Protein AF-A0A957H998-F1 (afdb_monomer_lite)

pLDDT: mean 95.95, std 4.15, range [67.75, 98.69]

Sequence (71 aa):
AADIIGFDLNRLAYAGAQHDPRAALLFCAPQQVDFSIINGRVVVEDGELRTMALGPLIEKHNAISRKLING

Radius of gyration: 16.6 Å; chains: 1; bounding box: 31×36×45 Å

Foldseek 3Di:
DDWDWDDDCPDPQNPPVVVDPVVSCVPTDHDQTQWIDDPNDTQHHNSDGPPDDVVVVVVVVVVVVVVVVVD

Structure (mmCIF, N/CA/C/O backbone):
data_AF-A0A957H998-F1
#
_entry.id   AF-A0A957H998-F1
#
loop_
_atom_site.group_PDB
_atom_site.id
_atom_site.type_symbol
_atom_site.label_atom_id
_atom_site.label_alt_id
_atom_site.label_comp_id
_atom_site.label_asym_id
_atom_site.label_entity_id
_atom_site.label_seq_id
_atom_site.pdbx_PDB_ins_code
_atom_site.Cartn_x
_atom_site.Cartn_y
_atom_site.Cartn_z
_atom_site.occupancy
_atom_site.B_iso_or_equiv
_atom_site.auth_seq_id
_atom_site.auth_comp_id
_atom_site.auth_asym_id
_atom_site.auth_atom_id
_atom_site.pdbx_PDB_model_num
ATOM 1 N N . ALA A 1 1 ? 3.851 -20.541 3.088 1.00 82.88 1 ALA A N 1
ATOM 2 C CA . ALA A 1 1 ? 2.957 -19.370 3.008 1.00 82.88 1 ALA A CA 1
ATOM 3 C C . ALA A 1 1 ? 3.254 -18.632 1.708 1.00 82.88 1 ALA A C 1
ATOM 5 O O . ALA A 1 1 ? 4.367 -18.771 1.213 1.00 82.88 1 ALA A O 1
ATOM 6 N N . ALA A 1 2 ? 2.268 -17.945 1.129 1.00 96.25 2 ALA A N 1
ATOM 7 C CA . ALA A 1 2 ? 2.445 -17.128 -0.070 1.00 96.25 2 ALA A CA 1
ATOM 8 C C . ALA A 1 2 ? 2.202 -15.665 0.308 1.00 96.25 2 ALA A C 1
ATOM 10 O O . ALA A 1 2 ? 1.072 -15.319 0.655 1.00 96.25 2 ALA A O 1
ATOM 11 N N . ASP A 1 3 ? 3.258 -14.855 0.260 1.00 98.12 3 ASP A N 1
ATOM 12 C CA . ASP A 1 3 ? 3.241 -13.441 0.630 1.00 98.12 3 ASP A CA 1
ATOM 13 C C . ASP A 1 3 ? 3.813 -12.624 -0.531 1.00 98.12 3 ASP A C 1
ATOM 15 O O . ASP A 1 3 ? 4.925 -12.886 -0.992 1.00 98.12 3 ASP A O 1
ATOM 19 N N . ILE A 1 4 ? 3.022 -11.688 -1.059 1.00 98.06 4 ILE A N 1
ATOM 20 C CA . ILE A 1 4 ? 3.343 -10.937 -2.282 1.00 98.06 4 ILE A CA 1
ATOM 21 C C . ILE A 1 4 ? 2.891 -9.489 -2.111 1.00 98.06 4 ILE A C 1
ATOM 23 O O . ILE A 1 4 ? 1.812 -9.234 -1.582 1.00 98.06 4 ILE A O 1
ATOM 27 N N . ILE A 1 5 ? 3.704 -8.553 -2.598 1.00 97.56 5 ILE A N 1
ATOM 28 C CA . ILE A 1 5 ? 3.394 -7.125 -2.691 1.00 97.56 5 ILE A CA 1
ATOM 29 C C . ILE A 1 5 ? 3.546 -6.703 -4.154 1.00 97.56 5 ILE A C 1
ATOM 31 O O . ILE A 1 5 ? 4.545 -7.036 -4.791 1.00 97.56 5 ILE A O 1
ATOM 35 N N . GLY A 1 6 ? 2.556 -5.988 -4.678 1.00 96.88 6 GLY A N 1
ATOM 36 C CA . GLY A 1 6 ? 2.526 -5.453 -6.034 1.00 96.88 6 GLY A CA 1
ATOM 37 C C . GLY A 1 6 ? 2.353 -3.938 -6.032 1.00 96.88 6 GLY A C 1
ATOM 38 O O . GLY A 1 6 ? 1.574 -3.394 -5.249 1.00 96.88 6 GLY A O 1
ATOM 39 N N . PHE A 1 7 ? 3.082 -3.282 -6.929 1.00 96.88 7 PHE A N 1
ATOM 40 C CA . PHE A 1 7 ? 3.023 -1.845 -7.175 1.00 96.88 7 PHE A CA 1
ATOM 41 C C . PHE A 1 7 ? 2.809 -1.607 -8.669 1.00 96.88 7 PHE A C 1
ATOM 43 O O . PHE A 1 7 ? 3.480 -2.239 -9.491 1.00 96.88 7 PHE A O 1
ATOM 50 N N . ASP A 1 8 ? 1.917 -0.686 -9.019 1.00 95.62 8 ASP A N 1
ATOM 51 C CA . ASP A 1 8 ? 1.767 -0.205 -10.386 1.00 95.62 8 ASP A CA 1
ATOM 52 C C . ASP A 1 8 ? 2.839 0.848 -10.687 1.00 95.62 8 ASP A C 1
ATOM 54 O O . ASP A 1 8 ? 2.864 1.945 -10.122 1.00 95.62 8 ASP A O 1
ATOM 58 N N . LEU A 1 9 ? 3.742 0.508 -11.605 1.00 95.44 9 LEU A N 1
ATOM 59 C CA . LEU A 1 9 ? 4.815 1.398 -12.037 1.00 95.44 9 LEU A CA 1
ATOM 60 C C . LEU A 1 9 ? 4.344 2.447 -13.053 1.00 95.44 9 LEU A C 1
ATOM 62 O O . LEU A 1 9 ? 5.091 3.376 -13.357 1.00 95.44 9 LEU A O 1
ATOM 66 N N . ASN A 1 10 ? 3.106 2.361 -13.549 1.00 94.69 10 ASN A N 1
ATOM 67 C CA . ASN A 1 10 ? 2.525 3.324 -14.487 1.00 94.69 10 ASN A CA 1
ATOM 68 C C . ASN A 1 10 ? 1.956 4.560 -13.772 1.00 94.69 10 ASN A C 1
ATOM 70 O O . ASN A 1 10 ? 0.863 5.040 -14.070 1.00 94.69 10 ASN A O 1
ATOM 74 N N . ARG A 1 11 ? 2.720 5.105 -12.824 1.00 93.94 11 ARG A N 1
ATOM 75 C CA . ARG A 1 11 ? 2.362 6.293 -12.044 1.00 93.94 11 ARG A CA 1
ATOM 76 C C . ARG A 1 11 ? 3.322 7.432 -12.345 1.00 93.94 11 ARG A C 1
ATOM 78 O O . ARG A 1 11 ? 4.508 7.214 -12.585 1.00 93.94 11 ARG A O 1
ATOM 85 N N . LEU A 1 12 ? 2.831 8.666 -12.220 1.00 95.38 12 LEU A N 1
ATOM 86 C CA . LEU A 1 12 ? 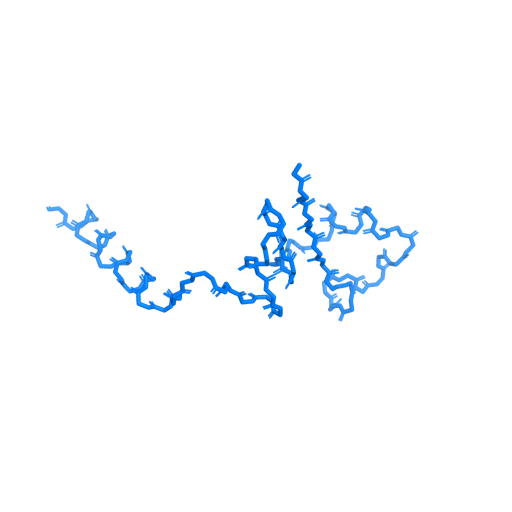3.657 9.873 -12.346 1.00 95.38 12 LEU A CA 1
ATOM 87 C C . LEU A 1 12 ? 4.905 9.820 -11.445 1.00 95.38 12 LEU A C 1
ATOM 89 O O . LEU A 1 12 ? 5.975 10.253 -11.857 1.00 95.38 12 LEU A O 1
ATOM 93 N N . ALA A 1 13 ? 4.783 9.234 -10.250 1.00 95.56 13 ALA A N 1
ATOM 94 C CA . ALA A 1 13 ? 5.878 9.089 -9.291 1.00 95.56 13 ALA A CA 1
ATOM 95 C C . ALA A 1 13 ? 7.072 8.259 -9.803 1.00 95.56 13 ALA A C 1
ATOM 97 O O . ALA A 1 13 ? 8.178 8.430 -9.294 1.00 95.56 13 ALA A O 1
ATOM 98 N N . TYR A 1 14 ? 6.864 7.389 -10.797 1.00 96.94 14 TYR A N 1
ATOM 99 C CA . TYR A 1 14 ? 7.893 6.516 -11.374 1.00 96.94 14 TYR A CA 1
ATOM 100 C C . TYR A 1 14 ? 8.317 6.933 -12.792 1.00 96.94 14 TYR A C 1
ATOM 102 O O . TYR A 1 14 ? 9.159 6.278 -13.415 1.00 96.94 14 TYR A O 1
ATOM 110 N N . ALA A 1 15 ? 7.762 8.026 -13.325 1.00 96.38 15 ALA A N 1
ATOM 111 C CA . ALA A 1 15 ? 8.103 8.509 -14.656 1.00 96.38 15 ALA A CA 1
ATOM 112 C C . ALA A 1 15 ? 9.599 8.880 -14.745 1.00 96.38 15 ALA A C 1
ATOM 114 O O . ALA A 1 15 ? 10.096 9.690 -13.967 1.00 96.38 1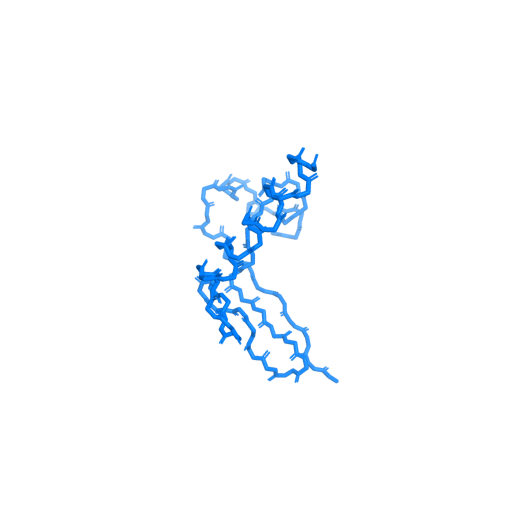5 ALA A O 1
ATOM 115 N N . GLY A 1 16 ? 10.322 8.281 -15.699 1.00 96.50 16 GLY A N 1
ATOM 116 C CA . GLY A 1 16 ? 11.768 8.475 -15.896 1.00 96.50 16 GLY A CA 1
ATOM 117 C C . GLY A 1 16 ? 12.656 7.473 -15.142 1.00 96.50 16 GLY A C 1
ATOM 118 O O . GLY A 1 16 ? 13.857 7.394 -15.402 1.00 96.50 16 GLY A O 1
ATOM 119 N N . ALA A 1 17 ? 12.081 6.659 -14.252 1.00 97.06 17 ALA A N 1
ATOM 120 C CA . ALA A 1 17 ? 12.806 5.663 -13.462 1.00 97.06 17 ALA A CA 1
ATOM 121 C C . ALA A 1 17 ? 12.776 4.245 -14.071 1.00 97.06 17 ALA A C 1
ATOM 123 O O . ALA A 1 17 ? 13.202 3.284 -13.436 1.00 97.06 17 ALA A O 1
ATOM 124 N N . GLN A 1 18 ? 12.305 4.088 -15.315 1.00 95.25 18 GLN A N 1
ATOM 125 C CA . GLN A 1 18 ? 12.073 2.772 -15.934 1.00 95.25 18 GLN A CA 1
ATOM 126 C C . GLN A 1 18 ? 13.354 1.965 -16.190 1.00 95.25 18 GLN A C 1
ATOM 128 O O . GLN A 1 18 ? 13.284 0.763 -16.434 1.00 95.25 18 GLN A O 1
ATOM 133 N N . HIS A 1 19 ? 14.518 2.616 -16.148 1.00 96.44 19 HIS A N 1
ATOM 134 C CA . HIS A 1 19 ? 15.815 1.972 -16.341 1.00 96.44 19 HIS A CA 1
ATOM 135 C C . HIS A 1 19 ? 16.138 0.950 -15.236 1.00 96.44 19 HIS A C 1
ATOM 137 O O . HIS A 1 19 ? 16.839 -0.023 -15.505 1.00 96.44 19 HIS A O 1
ATOM 143 N N . ASP A 1 20 ? 15.609 1.140 -14.020 1.00 97.38 20 ASP A N 1
ATOM 144 C CA . ASP A 1 20 ? 15.665 0.152 -12.940 1.00 97.38 20 ASP A CA 1
ATOM 145 C C . ASP A 1 20 ? 14.387 0.207 -12.077 1.00 97.38 20 ASP A C 1
ATOM 147 O O . ASP A 1 20 ? 14.307 0.964 -11.105 1.00 97.38 20 ASP A O 1
ATOM 151 N N . PRO A 1 21 ? 13.387 -0.637 -12.386 1.00 93.75 21 PRO A N 1
ATOM 152 C CA . PRO A 1 21 ? 12.144 -0.737 -11.625 1.00 93.75 21 PRO A CA 1
ATOM 153 C C . PRO A 1 21 ? 12.317 -1.066 -10.138 1.00 93.75 21 PRO A C 1
ATOM 155 O O . PRO A 1 21 ? 11.490 -0.666 -9.324 1.00 93.75 21 PRO A O 1
ATOM 158 N N . ARG A 1 22 ? 13.370 -1.798 -9.752 1.00 94.44 22 ARG A N 1
ATOM 159 C CA . ARG A 1 22 ? 13.594 -2.158 -8.341 1.00 94.44 22 ARG A CA 1
ATOM 160 C C . ARG A 1 22 ? 14.156 -0.972 -7.577 1.00 94.44 22 ARG A C 1
ATOM 162 O O . ARG A 1 22 ? 13.711 -0.695 -6.468 1.00 94.44 22 ARG A O 1
ATOM 169 N N . ALA A 1 23 ? 15.108 -0.265 -8.183 1.00 96.31 23 ALA A N 1
ATOM 170 C CA . ALA A 1 23 ? 15.636 0.974 -7.631 1.00 96.31 23 ALA A CA 1
ATOM 171 C C . ALA A 1 23 ? 14.537 2.046 -7.550 1.00 96.31 23 ALA A C 1
ATOM 173 O O . ALA A 1 23 ? 14.451 2.750 -6.546 1.00 96.31 23 ALA A O 1
ATOM 174 N N . ALA A 1 24 ? 13.644 2.115 -8.543 1.00 96.56 24 ALA A N 1
ATOM 175 C CA . ALA A 1 24 ? 12.501 3.026 -8.540 1.00 96.56 24 ALA A CA 1
ATOM 176 C C . ALA A 1 24 ? 11.614 2.855 -7.293 1.00 96.56 24 ALA A C 1
ATOM 178 O O . ALA A 1 24 ? 11.220 3.851 -6.692 1.00 96.56 24 ALA A O 1
ATOM 179 N N . LEU A 1 25 ? 11.362 1.620 -6.836 1.00 94.62 25 LEU A N 1
ATOM 180 C CA . LEU A 1 25 ? 10.585 1.371 -5.610 1.00 94.62 25 LEU A CA 1
ATOM 181 C C . LEU A 1 25 ? 11.223 1.971 -4.347 1.00 94.62 25 LEU A C 1
ATOM 183 O O . LEU A 1 25 ? 10.502 2.307 -3.410 1.00 94.62 25 LEU A O 1
ATOM 187 N N . LEU A 1 26 ? 12.553 2.093 -4.311 1.00 95.12 26 LEU A N 1
ATOM 188 C CA . LEU A 1 26 ? 13.293 2.611 -3.160 1.00 95.12 26 LEU A CA 1
ATOM 189 C C . LEU A 1 26 ? 13.562 4.119 -3.251 1.00 95.12 26 LEU A C 1
ATOM 191 O O . LEU A 1 26 ? 13.520 4.808 -2.235 1.00 95.12 26 LEU A O 1
ATOM 195 N N . PHE A 1 27 ? 13.885 4.619 -4.446 1.00 96.19 27 PHE A N 1
ATOM 196 C CA . PHE A 1 27 ? 14.400 5.977 -4.639 1.00 96.19 27 PHE A CA 1
ATOM 197 C C . PHE A 1 27 ? 13.360 6.986 -5.138 1.00 96.19 27 PHE A C 1
ATOM 199 O O . PHE A 1 27 ? 13.586 8.190 -5.008 1.00 96.19 27 PHE A O 1
ATOM 206 N N . CYS A 1 28 ? 12.234 6.542 -5.699 1.00 96.25 28 CYS A N 1
ATOM 207 C CA . CYS A 1 28 ? 11.134 7.440 -6.052 1.00 96.25 28 CYS A CA 1
ATOM 208 C C . CYS A 1 28 ? 10.261 7.774 -4.829 1.00 96.25 28 CYS A C 1
ATOM 210 O O . CYS A 1 28 ? 10.430 7.223 -3.741 1.00 96.25 28 CYS A O 1
ATOM 212 N N . ALA A 1 29 ? 9.302 8.689 -5.007 1.00 90.50 29 ALA A N 1
ATOM 213 C CA . ALA A 1 29 ? 8.361 9.051 -3.950 1.00 90.50 29 ALA A CA 1
ATOM 214 C C . ALA A 1 29 ? 7.587 7.807 -3.455 1.00 90.50 29 ALA A C 1
ATOM 216 O O . ALA A 1 29 ? 6.979 7.124 -4.288 1.00 90.50 29 ALA A O 1
ATOM 217 N N . PRO A 1 30 ? 7.546 7.531 -2.135 1.00 89.12 30 PRO A N 1
ATOM 218 C CA . PRO A 1 30 ? 6.842 6.373 -1.590 1.00 89.12 30 PRO A CA 1
ATOM 219 C C . PRO A 1 30 ? 5.388 6.306 -2.065 1.00 89.12 30 PRO A C 1
ATOM 221 O O . PRO A 1 30 ? 4.668 7.305 -2.006 1.00 89.12 30 PRO A O 1
ATOM 224 N N . GLN A 1 31 ? 4.958 5.135 -2.535 1.00 93.75 31 GLN A N 1
ATOM 225 C CA . GLN A 1 31 ? 3.591 4.889 -2.999 1.00 93.75 31 GLN A CA 1
ATOM 226 C C . GLN A 1 31 ? 2.849 3.947 -2.053 1.00 93.75 31 GLN A C 1
ATOM 228 O O . GLN A 1 31 ? 3.453 3.142 -1.342 1.00 93.75 31 GLN A O 1
ATOM 233 N N 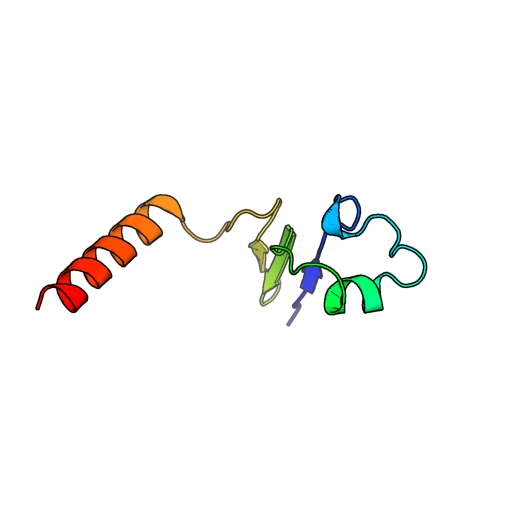. GLN A 1 32 ? 1.519 4.040 -2.067 1.00 94.44 32 GLN A N 1
ATOM 234 C CA . GLN A 1 32 ? 0.677 2.996 -1.491 1.00 94.44 32 GLN A CA 1
ATOM 235 C C . GLN A 1 32 ? 0.811 1.714 -2.318 1.00 94.44 32 GLN A C 1
ATOM 237 O O . GLN A 1 32 ? 1.013 1.772 -3.528 1.00 94.44 32 GLN A O 1
ATOM 242 N N . VAL A 1 33 ? 0.705 0.571 -1.644 1.00 96.44 33 VAL A N 1
ATOM 243 C CA . VAL A 1 33 ? 0.667 -0.739 -2.295 1.00 96.44 33 VAL A CA 1
ATOM 244 C C . VAL A 1 33 ? -0.632 -0.897 -3.083 1.00 96.44 33 VAL A C 1
ATOM 246 O O . VAL A 1 33 ? -1.699 -0.576 -2.569 1.00 96.44 33 VAL A O 1
ATOM 249 N N . ASP A 1 34 ? -0.545 -1.426 -4.301 1.00 97.25 34 ASP A N 1
ATOM 250 C CA . ASP A 1 34 ? -1.704 -1.691 -5.161 1.00 97.25 34 ASP A CA 1
ATOM 251 C C . ASP A 1 34 ? -2.292 -3.081 -4.917 1.00 97.25 34 ASP A C 1
ATOM 253 O O . ASP A 1 34 ? -3.505 -3.279 -4.977 1.00 97.25 34 ASP A O 1
ATOM 257 N N . PHE A 1 35 ? -1.427 -4.050 -4.614 1.00 98.00 35 PHE A N 1
ATOM 258 C CA . PHE A 1 35 ? -1.810 -5.438 -4.405 1.00 98.00 35 PHE A CA 1
ATOM 259 C C . PHE A 1 35 ? -1.016 -6.073 -3.265 1.00 98.00 35 PHE A C 1
ATOM 261 O O . PHE A 1 35 ? 0.206 -5.950 -3.199 1.00 98.00 35 PHE A O 1
ATOM 268 N N . SER A 1 36 ? -1.690 -6.785 -2.368 1.00 98.31 36 SER A N 1
ATOM 269 C CA . SER A 1 36 ? -1.039 -7.491 -1.265 1.00 98.31 36 SER A CA 1
ATOM 270 C C . SER A 1 36 ? -1.697 -8.839 -1.021 1.00 98.31 36 SER A C 1
ATOM 272 O O . SER A 1 36 ? -2.907 -8.911 -0.810 1.00 98.31 36 SER A O 1
ATOM 274 N N . ILE A 1 37 ? -0.888 -9.898 -0.993 1.00 98.44 37 ILE A N 1
ATOM 275 C CA . ILE A 1 37 ? -1.271 -11.225 -0.513 1.00 98.44 37 ILE A CA 1
ATOM 276 C C . ILE A 1 37 ? -0.534 -11.490 0.794 1.00 98.44 37 ILE A C 1
ATOM 278 O O . ILE A 1 37 ? 0.686 -11.345 0.849 1.00 98.44 37 ILE A O 1
ATOM 282 N N . ILE A 1 38 ? -1.271 -11.925 1.815 1.00 98.25 38 ILE A N 1
ATOM 283 C CA . ILE A 1 38 ? -0.722 -12.389 3.091 1.00 98.25 38 ILE A CA 1
ATOM 284 C C . ILE A 1 38 ? -1.278 -13.784 3.370 1.00 98.25 38 ILE A C 1
ATOM 286 O O . ILE A 1 38 ? -2.495 -13.983 3.405 1.00 98.25 38 ILE A O 1
ATOM 290 N N . ASN A 1 39 ? -0.400 -14.765 3.573 1.00 97.69 39 ASN A N 1
ATOM 291 C CA . ASN A 1 39 ? -0.760 -16.169 3.787 1.00 97.69 39 ASN A CA 1
ATOM 292 C C . ASN A 1 39 ? -1.720 -16.726 2.715 1.00 97.69 39 ASN A C 1
ATOM 294 O O . ASN A 1 39 ? -2.660 -17.461 3.023 1.00 97.69 39 ASN A O 1
ATOM 298 N N . GLY A 1 40 ? -1.495 -16.368 1.449 1.00 97.69 40 GLY A N 1
ATOM 299 C CA . GLY A 1 40 ? -2.317 -16.805 0.317 1.00 97.69 40 GLY A CA 1
ATOM 300 C C . GLY A 1 40 ? -3.685 -16.122 0.201 1.00 97.69 40 GLY A C 1
ATOM 301 O O . GLY A 1 40 ? -4.483 -16.531 -0.637 1.00 97.69 40 GLY A O 1
ATOM 302 N N . ARG A 1 41 ? -3.978 -15.096 1.012 1.00 97.62 41 ARG A N 1
ATOM 303 C CA . ARG A 1 41 ? -5.218 -14.309 0.929 1.00 97.62 41 ARG A CA 1
ATOM 304 C C . ARG A 1 41 ? -4.925 -12.914 0.403 1.00 97.62 41 ARG A C 1
ATOM 306 O O . ARG A 1 41 ? -4.016 -12.263 0.908 1.00 97.62 41 ARG A O 1
ATOM 313 N N . VAL A 1 42 ? -5.718 -12.449 -0.558 1.00 98.00 42 VAL A N 1
ATOM 314 C CA . VAL A 1 42 ? -5.674 -11.058 -1.025 1.00 98.00 42 VAL A CA 1
ATOM 315 C C . VAL A 1 42 ? -6.171 -10.149 0.102 1.00 98.00 42 VAL A C 1
ATOM 317 O O . VAL A 1 42 ? -7.290 -10.301 0.588 1.00 98.00 42 VAL A O 1
ATOM 320 N N . VAL A 1 43 ? -5.311 -9.239 0.551 1.00 98.25 43 VAL A N 1
ATOM 321 C CA . VAL A 1 43 ? -5.584 -8.265 1.618 1.00 98.25 43 VAL A CA 1
ATOM 322 C C . VAL A 1 43 ? -5.747 -6.859 1.050 1.00 98.25 43 VAL A C 1
ATOM 324 O O . VAL A 1 43 ? -6.598 -6.119 1.540 1.00 98.25 43 VAL A O 1
ATOM 327 N N . VAL A 1 44 ? -4.981 -6.511 0.012 1.00 98.19 44 VAL A N 1
ATOM 328 C CA . VAL A 1 44 ? -5.124 -5.260 -0.748 1.00 98.19 44 VAL A CA 1
ATOM 329 C C . VAL A 1 44 ? -5.268 -5.592 -2.224 1.00 98.19 44 VAL A C 1
ATOM 331 O O . VAL A 1 44 ? -4.544 -6.451 -2.727 1.00 98.19 44 VAL A O 1
ATOM 334 N N . GLU A 1 45 ? -6.182 -4.910 -2.899 1.00 97.81 45 GLU A N 1
ATOM 335 C CA . GLU A 1 45 ? -6.394 -4.986 -4.343 1.00 97.81 45 GLU A CA 1
ATOM 336 C C . GLU A 1 45 ? -6.910 -3.631 -4.834 1.00 97.81 45 GLU A C 1
ATOM 338 O O . GLU A 1 45 ? -7.716 -3.000 -4.150 1.00 97.81 45 GLU A O 1
ATOM 343 N N . ASP A 1 46 ? -6.407 -3.169 -5.979 1.00 95.94 46 ASP A N 1
ATOM 344 C CA . ASP A 1 46 ? -6.647 -1.825 -6.525 1.00 95.94 46 ASP A CA 1
ATOM 345 C C . ASP A 1 46 ? -6.329 -0.689 -5.531 1.00 95.94 46 ASP A C 1
ATOM 347 O O . ASP A 1 46 ? -6.970 0.361 -5.519 1.00 95.94 46 ASP A O 1
ATOM 351 N N . GLY A 1 47 ? -5.344 -0.907 -4.654 1.00 95.69 47 GLY A N 1
ATOM 352 C CA . GLY A 1 47 ? -4.975 0.039 -3.595 1.00 95.69 47 GLY A CA 1
ATOM 353 C C . GLY A 1 47 ? -5.952 0.094 -2.415 1.00 95.69 47 GLY A C 1
ATOM 354 O O . GLY A 1 47 ? -5.747 0.868 -1.479 1.00 95.69 47 GLY A O 1
ATOM 355 N N .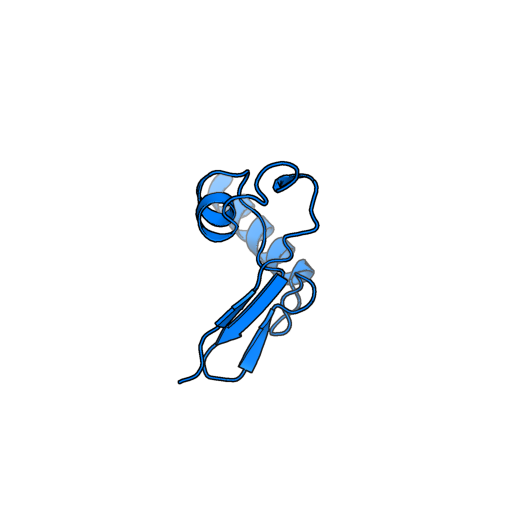 GLU A 1 48 ? -6.994 -0.740 -2.410 1.00 96.31 48 GLU A N 1
ATOM 356 C CA . GLU A 1 48 ? -8.014 -0.767 -1.367 1.00 96.31 48 GLU A CA 1
ATOM 357 C C . GLU A 1 48 ? -7.870 -1.976 -0.439 1.00 96.31 48 GLU A C 1
ATOM 359 O O . GLU A 1 48 ? -7.652 -3.113 -0.862 1.00 96.31 48 GLU A O 1
ATOM 364 N N . LEU A 1 49 ? -8.056 -1.746 0.863 1.00 97.06 49 LEU A N 1
ATOM 365 C CA . LEU A 1 49 ? -8.057 -2.809 1.864 1.00 97.06 49 LEU A CA 1
ATOM 366 C C . LEU A 1 49 ? -9.336 -3.654 1.743 1.00 97.06 49 LEU A C 1
ATOM 368 O O . LEU A 1 49 ? -10.441 -3.153 1.941 1.00 97.06 49 LEU A O 1
ATOM 372 N N . ARG A 1 50 ? -9.192 -4.956 1.478 1.00 96.56 50 ARG A N 1
ATOM 373 C CA . ARG A 1 50 ? -10.320 -5.888 1.285 1.00 96.56 50 ARG A CA 1
ATOM 374 C C . ARG A 1 50 ? -10.824 -6.539 2.575 1.00 96.56 50 ARG A C 1
ATOM 376 O O . ARG A 1 50 ? -11.889 -7.147 2.589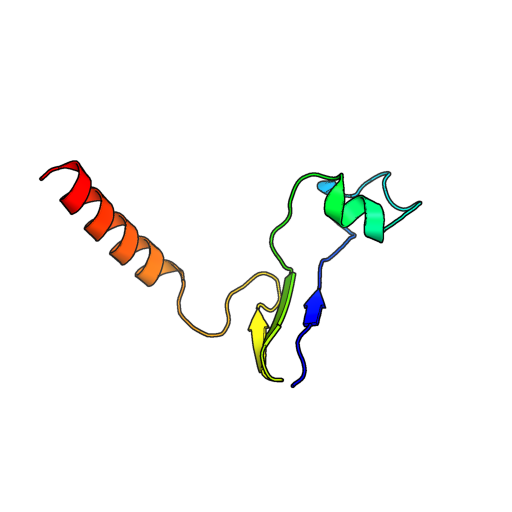 1.00 96.56 50 ARG A O 1
ATOM 383 N N . THR A 1 51 ? -10.076 -6.433 3.670 1.00 96.19 51 THR A N 1
ATOM 384 C CA . THR A 1 51 ? -10.359 -7.172 4.915 1.00 96.19 51 THR A CA 1
ATOM 385 C C . THR A 1 51 ? -11.238 -6.419 5.911 1.00 96.19 51 THR A C 1
ATOM 387 O O . THR A 1 51 ? -11.736 -7.031 6.856 1.00 96.19 51 THR A O 1
ATOM 390 N N . MET A 1 52 ? -11.435 -5.109 5.734 1.00 94.19 52 MET A N 1
ATOM 391 C CA . MET A 1 52 ? -12.273 -4.279 6.604 1.00 94.19 52 MET A CA 1
ATOM 392 C C . MET A 1 52 ? -12.638 -2.942 5.951 1.00 94.19 52 MET A C 1
ATOM 394 O O . MET A 1 52 ? -11.910 -2.434 5.103 1.00 94.19 52 MET A O 1
ATOM 398 N N . ALA A 1 53 ? -13.731 -2.331 6.412 1.00 94.19 53 ALA A N 1
ATOM 399 C CA . ALA A 1 53 ? -14.127 -0.991 5.989 1.00 94.19 53 ALA A CA 1
ATOM 400 C C . ALA A 1 53 ? -13.222 0.076 6.629 1.00 94.19 53 ALA A C 1
ATOM 402 O O . ALA A 1 53 ? -13.277 0.316 7.839 1.00 94.19 53 ALA A O 1
ATOM 403 N N . LEU A 1 54 ? -12.399 0.731 5.808 1.00 94.94 54 LEU A N 1
ATOM 404 C CA . LEU A 1 54 ? -11.380 1.664 6.287 1.00 94.94 54 LEU A CA 1
ATOM 405 C C . LEU A 1 54 ? -11.969 2.976 6.841 1.00 94.94 54 LEU A C 1
ATOM 407 O O . LEU A 1 54 ? -11.491 3.472 7.858 1.00 94.94 54 LEU A O 1
ATOM 411 N N . GLY A 1 55 ? -13.034 3.510 6.232 1.00 96.19 55 GLY A N 1
ATOM 412 C CA . GLY A 1 55 ? -13.661 4.777 6.645 1.00 96.19 55 GLY A CA 1
ATOM 413 C C . GLY A 1 55 ? -14.096 4.805 8.120 1.00 96.19 55 GLY A C 1
ATOM 414 O O . GLY A 1 55 ? -13.554 5.599 8.892 1.00 96.19 55 GLY A O 1
ATOM 415 N N . PRO A 1 56 ? -14.984 3.893 8.564 1.00 97.56 56 PRO 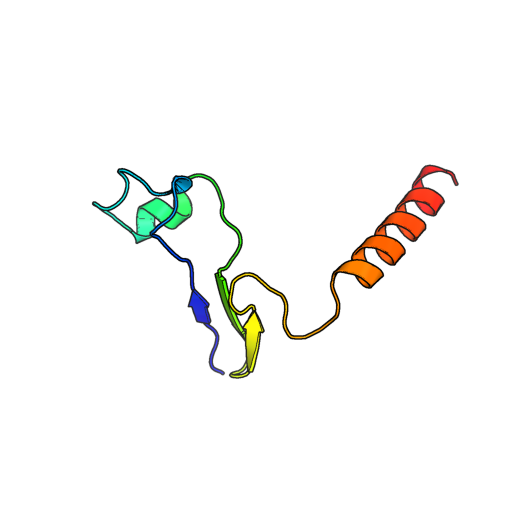A N 1
ATOM 416 C CA . PRO A 1 56 ? -15.409 3.830 9.965 1.00 97.56 56 PRO A CA 1
ATOM 417 C C . PRO A 1 56 ? -14.250 3.592 10.945 1.00 97.56 56 PRO A C 1
ATOM 419 O O . PRO A 1 56 ? -14.267 4.078 12.080 1.00 97.56 56 PRO A O 1
ATOM 422 N N . LEU A 1 57 ? -13.220 2.850 10.522 1.00 97.12 57 LEU A N 1
ATOM 423 C CA . LEU A 1 57 ? -12.037 2.617 11.345 1.00 97.12 57 LEU A CA 1
ATOM 424 C C . LEU A 1 57 ? -11.232 3.906 11.551 1.00 97.12 57 LEU A C 1
ATOM 426 O O . LEU A 1 57 ? -10.837 4.194 12.682 1.00 97.12 57 LEU A O 1
ATOM 430 N N . ILE A 1 58 ? -11.033 4.693 10.490 1.00 97.81 58 ILE A N 1
ATOM 431 C CA . ILE A 1 58 ? -10.377 6.005 10.554 1.00 97.81 58 ILE A CA 1
ATOM 432 C C . ILE A 1 58 ? -11.154 6.940 11.486 1.00 97.81 58 ILE A C 1
ATOM 434 O O . ILE A 1 58 ? -10.559 7.579 12.354 1.00 97.81 58 ILE A O 1
ATOM 438 N N . GLU A 1 59 ? -12.481 6.999 11.362 1.00 98.44 59 GLU A N 1
ATOM 439 C CA . GLU A 1 59 ? -13.328 7.835 12.222 1.00 98.44 59 GLU A CA 1
ATOM 440 C C . GLU A 1 59 ? -13.175 7.472 13.701 1.00 98.44 59 GLU A C 1
ATOM 442 O O . GLU A 1 59 ? -12.922 8.345 14.542 1.00 98.44 59 GLU A O 1
ATOM 447 N N . LYS A 1 60 ? -13.267 6.172 14.015 1.00 98.31 60 LYS A N 1
ATOM 448 C CA . LYS A 1 60 ? -13.080 5.651 15.372 1.00 98.31 60 LYS A CA 1
ATOM 449 C C . LYS A 1 60 ? -11.685 5.975 15.900 1.00 98.31 60 LYS A C 1
ATOM 451 O O . LYS A 1 60 ? -11.559 6.436 17.036 1.00 98.31 60 LYS A O 1
ATOM 456 N N . HIS A 1 61 ? -10.650 5.755 15.090 1.00 98.38 61 HIS A N 1
ATOM 457 C CA . HIS A 1 61 ? -9.266 6.025 15.468 1.00 98.38 61 HIS A CA 1
ATOM 458 C C . HIS A 1 61 ? -9.057 7.512 15.787 1.00 98.38 61 HIS A C 1
ATOM 460 O O . HIS A 1 61 ? -8.566 7.856 16.863 1.00 98.38 61 HIS A O 1
ATOM 466 N N . ASN A 1 62 ? -9.530 8.402 14.915 1.00 98.56 62 ASN A N 1
ATOM 467 C CA . ASN A 1 62 ? -9.434 9.846 15.109 1.00 98.56 62 ASN A CA 1
ATOM 468 C C . ASN A 1 62 ? -10.219 10.325 16.342 1.00 98.56 62 ASN A C 1
ATOM 470 O O . ASN A 1 62 ? -9.775 11.235 17.041 1.00 98.56 62 ASN A O 1
ATOM 474 N N . ALA A 1 63 ? -11.370 9.716 16.650 1.00 98.50 63 ALA A N 1
ATOM 475 C CA . ALA A 1 63 ? -12.130 10.033 17.860 1.00 98.50 63 ALA A CA 1
ATOM 476 C C . ALA A 1 63 ? -11.379 9.654 19.144 1.00 98.50 63 ALA A C 1
ATOM 478 O O . ALA A 1 63 ? -11.394 10.421 20.106 1.00 98.50 63 ALA A O 1
ATOM 479 N N . ILE A 1 64 ? -10.706 8.500 19.157 1.00 98.62 64 ILE A N 1
ATOM 480 C CA . ILE A 1 64 ? -9.863 8.076 20.282 1.00 98.62 64 ILE A CA 1
ATOM 481 C C . ILE A 1 64 ? -8.659 9.014 20.422 1.00 98.62 64 ILE A C 1
ATOM 483 O O . ILE A 1 64 ? -8.397 9.493 21.520 1.00 98.62 64 ILE A O 1
ATOM 487 N N . SER A 1 65 ? -7.981 9.341 19.317 1.00 98.69 65 SER A N 1
ATOM 488 C CA . SER A 1 65 ? -6.852 10.280 19.313 1.00 98.69 65 SER A CA 1
ATOM 489 C C . SER A 1 65 ? -7.237 11.646 19.893 1.00 98.69 65 SER A C 1
ATOM 491 O O . SER A 1 65 ? -6.557 12.145 20.786 1.00 98.69 65 SER A O 1
ATOM 493 N N . ARG A 1 66 ? -8.389 12.208 19.495 1.00 98.56 66 ARG A N 1
ATOM 494 C CA . ARG A 1 66 ? -8.904 13.463 20.074 1.00 98.56 66 ARG A CA 1
ATOM 495 C C . ARG A 1 66 ? -9.123 13.381 21.584 1.00 98.56 66 ARG A C 1
ATOM 497 O O . ARG A 1 66 ? -8.811 14.337 22.281 1.00 98.56 66 ARG A O 1
ATOM 504 N N . LYS A 1 67 ? -9.638 12.257 22.098 1.00 98.31 67 LYS A N 1
ATOM 505 C CA . LYS A 1 67 ? -9.800 12.058 23.549 1.00 98.31 67 LYS A CA 1
ATOM 506 C C . LYS A 1 67 ? -8.456 12.017 24.277 1.00 98.31 67 LYS A C 1
ATOM 508 O O . LYS A 1 67 ? -8.367 12.545 25.371 1.00 98.31 67 LYS A O 1
ATOM 513 N N . LEU A 1 68 ? -7.432 11.412 23.672 1.00 98.31 68 LEU A N 1
ATOM 514 C CA . LEU A 1 68 ? -6.085 11.348 24.250 1.00 98.31 68 LEU A CA 1
ATOM 515 C C . LEU A 1 68 ? -5.392 12.716 24.266 1.00 98.31 68 LEU A C 1
ATOM 517 O O . LEU A 1 68 ? -4.728 13.046 25.241 1.00 98.31 68 LEU A O 1
ATOM 521 N N . ILE A 1 69 ? -5.550 13.507 23.200 1.00 98.38 69 ILE A N 1
ATOM 522 C CA . ILE A 1 69 ? -4.968 14.855 23.099 1.00 98.38 69 ILE A CA 1
ATOM 523 C C . ILE A 1 69 ? -5.616 15.811 24.109 1.00 98.38 69 ILE A C 1
ATOM 525 O O . ILE A 1 69 ? -4.928 16.644 24.691 1.00 98.38 69 ILE A O 1
ATOM 529 N N . ASN A 1 70 ? -6.928 15.685 24.316 1.00 95.44 70 ASN A N 1
ATOM 530 C CA . ASN A 1 70 ? -7.719 16.612 25.125 1.00 95.44 70 ASN A CA 1
ATOM 531 C C . ASN A 1 70 ? -7.902 16.180 26.592 1.00 95.44 70 ASN A C 1
ATOM 533 O O . ASN A 1 70 ? -8.809 16.720 27.218 1.00 95.44 70 ASN A O 1
ATOM 537 N N . GLY A 1 71 ? -7.109 15.208 27.073 1.00 67.75 71 GLY A N 1
ATOM 538 C CA . GLY A 1 71 ? -7.204 14.549 28.390 1.00 67.75 71 GLY A CA 1
ATOM 539 C C . GLY A 1 71 ? -7.941 15.318 29.480 1.00 67.75 71 GLY A C 1
ATOM 540 O O . GLY A 1 71 ? -7.380 16.331 29.951 1.00 67.75 71 GLY A O 1
#

Secondary structure (DSSP, 8-state):
---EEE----SGGGTT-TT-HHHHHHHSPP---SEEEETTEEEEETTEESSS-HHHHHHHHHHHHHHHHT-